Protein AF-A0AAW0VQH8-F1 (afdb_monomer_lite)

Organism: Cherax quadricarinatus (NCBI:txid27406)

Radius of gyration: 30.15 Å; chains: 1; bounding box: 44×67×81 Å

Sequence (180 aa):
MLAVVFVVFSDIEKDKFRKLLVHKRRACQYAFRLLVTRSQPTHVPFRHFRGLLKFFRPRASERDAYLVFKALNRSKSGFLCLSEFYNIYEMCGFKWRPYQSPDPWFNDFPDPLRGCFYLIRRLVTWKWFDFFVYAIIILNAATLLMKTIFVSASGVPVSHDLRVTWDQVAFVTCFLGCSR

Secondary structure (DSSP, 8-state):
-HHHHHHHHHHHHHHHHHHHHHHHHHHHHHHHHHHSBTTBTT-B-HHHHHHHHHHH-TT--HHHHHHHHHHH-TT-SSSB-HHHHTTHHHHTT----PPPPS--GGGGSPTTHHHHHHHHHHHHTSHHHHHHHHHHHHHHHHHHHHHHHHHHHH-----------HHHHHHHHHHHHH--

pLDDT: mean 86.19, std 11.34, range [45.0, 97.88]

Foldseek 3Di:
DVVVVVVVVVVVVVVVVVVVLVVLLVVLVVLLCVQDDPVGRFWHALVSQVVVCCVVPVPDDPVLSVVLQVVLPPVPPRTHGSVSSSCSVVSVPDDDDPDDPPDDPCPPDDPPVSVVVVVLCVCLPDPCNVVVLVVLVVVVVVVVVVVVVVCVVVVDPPDPPPPCPVVNVVSVVVCVVSVD

Structure (mmCIF, N/CA/C/O backbone):
data_AF-A0AAW0VQH8-F1
#
_entry.id   AF-A0AAW0VQH8-F1
#
loop_
_atom_site.group_PDB
_atom_site.id
_atom_site.type_symbol
_atom_site.label_atom_id
_atom_site.label_alt_id
_atom_site.label_comp_id
_atom_site.label_asym_id
_atom_site.label_entity_id
_atom_site.label_seq_id
_atom_site.pdbx_PDB_ins_code
_atom_site.Cartn_x
_atom_site.Cartn_y
_atom_site.Cartn_z
_atom_site.occupancy
_atom_site.B_iso_or_equiv
_atom_site.auth_seq_id
_atom_site.auth_comp_id
_atom_site.auth_asym_id
_atom_site.auth_atom_id
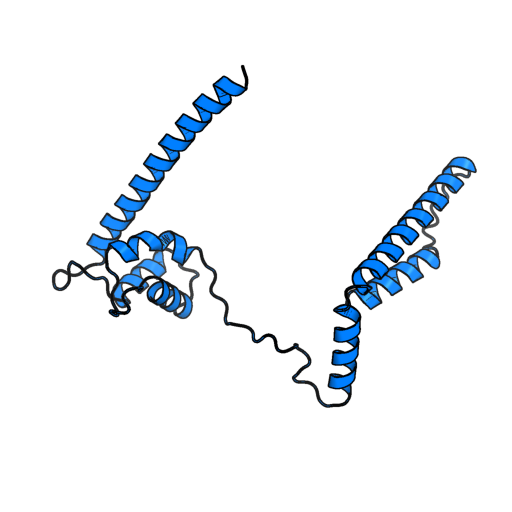_atom_site.pdbx_PDB_model_num
ATOM 1 N N . MET A 1 1 ? 13.118 35.744 2.429 1.00 83.56 1 MET A N 1
ATOM 2 C CA . MET A 1 1 ? 11.640 35.690 2.531 1.00 83.56 1 MET A CA 1
ATOM 3 C C . MET A 1 1 ? 11.086 34.268 2.458 1.00 83.56 1 MET A C 1
ATOM 5 O O . MET A 1 1 ? 10.394 33.878 3.385 1.00 83.56 1 MET A O 1
ATOM 9 N N . LEU A 1 2 ? 11.415 33.466 1.435 1.00 93.44 2 LEU A N 1
ATOM 10 C CA . LEU A 1 2 ? 10.839 32.118 1.254 1.00 93.44 2 LEU A CA 1
ATOM 11 C C . LEU A 1 2 ? 11.075 31.157 2.437 1.00 93.44 2 LEU A C 1
ATOM 13 O O . LEU A 1 2 ? 10.155 30.458 2.849 1.00 93.44 2 LEU A O 1
ATOM 17 N N . ALA A 1 3 ? 12.267 31.184 3.041 1.00 93.81 3 ALA A N 1
ATOM 18 C CA . ALA A 1 3 ? 12.580 30.361 4.212 1.00 93.81 3 ALA A CA 1
ATOM 19 C C . ALA A 1 3 ? 11.661 30.650 5.415 1.00 93.81 3 ALA A C 1
ATOM 21 O O . ALA A 1 3 ? 11.231 29.725 6.094 1.00 93.81 3 ALA A O 1
ATOM 22 N N . VAL A 1 4 ? 11.306 31.918 5.649 1.00 94.81 4 VAL A N 1
ATOM 23 C CA . VAL A 1 4 ? 10.426 32.305 6.766 1.00 94.81 4 VAL A CA 1
ATOM 24 C C . VAL A 1 4 ? 9.007 31.786 6.534 1.00 94.81 4 VAL A C 1
ATOM 26 O O . VAL A 1 4 ? 8.404 31.222 7.441 1.00 94.81 4 VAL A O 1
ATOM 29 N N . VAL A 1 5 ? 8.497 31.902 5.303 1.00 95.69 5 VAL A N 1
ATOM 30 C CA . VAL A 1 5 ? 7.181 31.356 4.926 1.00 95.69 5 VAL A CA 1
ATOM 31 C C . VAL A 1 5 ? 7.156 29.840 5.092 1.00 95.69 5 VAL A C 1
ATOM 33 O O . VAL A 1 5 ? 6.191 29.302 5.626 1.00 95.69 5 VAL A O 1
ATOM 36 N N . PHE A 1 6 ? 8.226 29.156 4.682 1.00 95.75 6 PHE A N 1
ATOM 37 C CA . PHE A 1 6 ? 8.332 27.708 4.821 1.00 95.75 6 PHE A CA 1
ATOM 38 C C . PHE A 1 6 ? 8.294 27.261 6.287 1.00 95.75 6 PHE A C 1
ATOM 40 O O . PHE A 1 6 ? 7.567 26.324 6.613 1.00 95.75 6 PHE A O 1
ATOM 47 N N . VAL A 1 7 ? 9.022 27.947 7.175 1.00 96.62 7 VAL A N 1
ATOM 48 C CA . VAL A 1 7 ? 9.012 27.647 8.617 1.00 96.62 7 VAL A CA 1
ATOM 49 C C . VAL A 1 7 ? 7.607 27.824 9.196 1.00 96.62 7 VAL A C 1
ATOM 51 O O . VAL A 1 7 ? 7.075 26.895 9.798 1.00 96.62 7 VAL A O 1
ATOM 54 N N . VAL A 1 8 ? 6.960 28.963 8.931 1.00 96.38 8 VAL A N 1
ATOM 55 C CA . VAL A 1 8 ? 5.60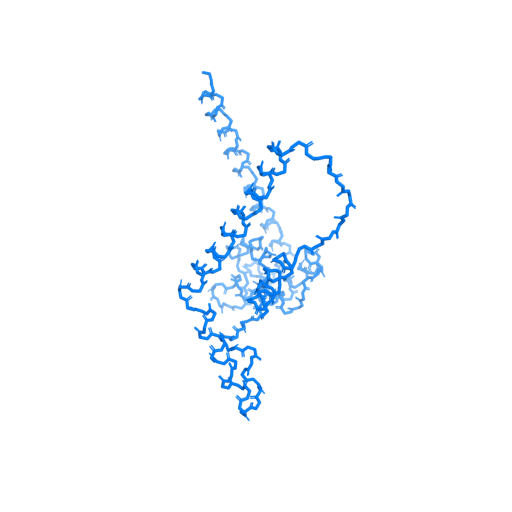6 29.245 9.439 1.00 96.38 8 VAL A CA 1
ATOM 56 C C . VAL A 1 8 ? 4.583 28.240 8.906 1.00 96.38 8 VAL A C 1
ATOM 58 O O . VAL A 1 8 ? 3.747 27.737 9.656 1.00 96.38 8 VAL A O 1
ATOM 61 N N . PHE A 1 9 ? 4.641 27.917 7.614 1.00 96.88 9 PHE A N 1
ATOM 62 C CA . PHE A 1 9 ? 3.734 26.946 7.009 1.00 96.88 9 PHE A CA 1
ATOM 63 C C . PHE A 1 9 ? 3.927 25.545 7.600 1.00 96.88 9 PHE A C 1
ATOM 65 O O . PHE A 1 9 ? 2.944 24.890 7.946 1.00 96.88 9 PHE A O 1
ATOM 72 N N . SER A 1 10 ? 5.178 25.128 7.806 1.00 96.38 10 SER A N 1
ATOM 73 C CA . SER A 1 10 ? 5.509 23.836 8.417 1.00 96.38 10 SER A CA 1
ATOM 74 C C . SER A 1 10 ? 4.951 23.710 9.838 1.00 96.38 10 SER A C 1
ATOM 76 O O . SER A 1 10 ? 4.405 22.665 10.198 1.00 96.38 10 SER A O 1
ATOM 78 N N . ASP A 1 11 ? 5.021 24.775 10.639 1.00 97.12 11 ASP A N 1
ATOM 79 C CA . ASP A 1 11 ? 4.452 24.784 11.991 1.00 97.12 11 ASP A CA 1
ATOM 80 C C . ASP A 1 11 ? 2.919 24.678 11.967 1.00 97.12 11 ASP A C 1
ATOM 82 O O . ASP A 1 11 ? 2.328 23.884 12.707 1.00 97.12 11 ASP A O 1
ATOM 86 N N . ILE A 1 12 ? 2.261 25.398 11.050 1.00 96.88 12 ILE A N 1
ATOM 87 C CA . ILE A 1 12 ? 0.806 25.315 10.854 1.00 96.88 12 ILE A CA 1
ATOM 88 C C . ILE A 1 12 ? 0.388 23.901 10.427 1.00 96.88 12 ILE A C 1
ATOM 90 O O . ILE A 1 12 ? -0.612 23.369 10.925 1.00 96.88 12 ILE A O 1
ATOM 94 N N . GLU A 1 13 ? 1.122 23.277 9.506 1.00 97.62 13 GLU A N 1
ATOM 95 C CA . GLU A 1 13 ? 0.856 21.907 9.062 1.00 97.62 13 GLU A CA 1
ATOM 96 C C . GLU A 1 13 ? 1.037 20.897 10.191 1.00 97.62 13 GLU A C 1
ATOM 98 O O . GLU A 1 13 ? 0.175 20.033 10.391 1.00 97.62 13 GLU A O 1
ATOM 103 N N . LYS A 1 14 ? 2.103 21.038 10.984 1.00 97.50 14 LYS A N 1
ATOM 104 C CA . LYS A 1 14 ? 2.372 20.186 12.145 1.00 97.50 14 LYS A CA 1
ATOM 105 C C . LYS A 1 14 ? 1.228 20.239 13.157 1.00 97.50 14 LYS A C 1
ATOM 107 O O . LYS A 1 14 ? 0.759 19.191 13.615 1.00 97.50 14 LYS A O 1
ATOM 112 N N . ASP A 1 15 ? 0.728 21.431 13.468 1.00 97.88 15 ASP A N 1
ATOM 113 C CA . ASP A 1 15 ? -0.389 21.606 14.397 1.00 97.88 15 ASP A CA 1
ATOM 114 C C . ASP A 1 15 ? -1.710 21.066 13.845 1.00 97.88 15 ASP A C 1
ATOM 116 O O . ASP A 1 15 ? -2.472 20.411 14.571 1.00 97.88 15 ASP A O 1
ATOM 120 N N . LYS A 1 16 ? -1.985 21.283 12.554 1.00 97.69 16 LYS A N 1
ATOM 121 C CA . LYS A 1 16 ? -3.148 20.692 11.875 1.00 97.69 16 LYS A CA 1
ATOM 122 C C . LYS A 1 16 ? -3.089 19.167 11.912 1.00 97.69 16 LYS A C 1
ATOM 124 O O . LYS A 1 16 ? -4.075 18.529 12.287 1.00 97.69 16 LYS A O 1
ATOM 129 N N . PHE A 1 17 ? -1.936 18.582 11.596 1.00 97.75 17 PHE A N 1
ATOM 130 C CA . PHE A 1 17 ? -1.741 17.136 11.608 1.00 97.75 17 PHE A CA 1
ATOM 131 C C . PHE A 1 17 ? -1.912 16.554 13.015 1.00 97.75 17 PHE A C 1
ATOM 133 O O . PHE A 1 17 ? -2.630 15.568 13.199 1.00 97.75 17 PHE A O 1
ATOM 140 N N . ARG A 1 18 ? -1.352 17.209 14.041 1.00 97.69 18 ARG A N 1
ATOM 141 C CA . ARG A 1 18 ? -1.543 16.819 15.445 1.00 97.69 18 ARG A CA 1
ATOM 142 C C . ARG A 1 18 ? -3.021 16.823 15.836 1.00 97.69 18 ARG A C 1
ATOM 144 O O . ARG A 1 18 ? -3.501 15.840 16.403 1.00 97.69 18 ARG A O 1
ATOM 151 N N . LYS A 1 19 ? -3.755 17.897 15.521 1.00 97.56 19 LYS A N 1
ATOM 152 C CA . LYS A 1 19 ? -5.200 18.003 15.797 1.00 97.56 19 LYS A CA 1
ATOM 153 C C . LYS A 1 19 ? -5.984 16.888 15.102 1.00 97.56 19 LYS A C 1
ATOM 155 O O . LYS A 1 19 ? -6.823 16.249 15.738 1.00 97.56 19 LYS A O 1
ATOM 160 N N . LEU A 1 20 ? -5.662 16.598 13.841 1.00 97.19 20 LEU A N 1
ATOM 161 C CA . LEU A 1 20 ? -6.294 15.535 13.061 1.00 97.19 20 LEU A CA 1
ATOM 162 C C . LEU A 1 20 ? -6.046 14.150 13.673 1.00 97.19 20 LEU A C 1
ATOM 164 O O . LEU A 1 20 ? -6.987 13.373 13.840 1.00 97.19 20 LEU A O 1
ATOM 168 N N . LEU A 1 21 ? -4.809 13.845 14.078 1.00 95.38 21 LEU A N 1
ATOM 169 C CA . LEU A 1 21 ? -4.482 12.572 14.725 1.00 95.38 21 LEU A CA 1
ATOM 170 C C . LEU A 1 21 ? -5.187 12.396 16.074 1.00 95.38 21 LEU A C 1
ATOM 172 O O . LEU A 1 21 ? -5.669 11.304 16.379 1.00 95.38 21 LEU A O 1
ATOM 176 N N . VAL A 1 22 ? -5.283 13.457 16.878 1.00 96.69 22 VAL A N 1
ATOM 177 C CA . VAL A 1 22 ? -6.016 13.418 18.153 1.00 96.69 22 VAL A CA 1
ATOM 178 C C . VAL A 1 22 ? -7.508 13.196 17.910 1.00 96.69 22 VAL A C 1
ATOM 180 O O . VAL A 1 22 ? -8.112 12.359 18.582 1.00 96.69 22 VAL A O 1
ATOM 183 N N . HIS A 1 23 ? -8.097 13.888 16.932 1.00 96.81 23 HIS A N 1
ATOM 184 C CA . HIS A 1 23 ? -9.496 13.694 16.556 1.00 96.81 23 HIS A CA 1
ATOM 185 C C . HIS A 1 23 ? -9.761 12.251 16.103 1.00 96.81 23 HIS A C 1
ATOM 187 O O . HIS A 1 23 ? -10.665 11.596 16.619 1.00 96.81 23 HIS A O 1
ATOM 193 N N . LYS A 1 24 ? -8.900 11.714 15.230 1.00 95.00 24 LYS A N 1
ATOM 194 C CA . LYS A 1 24 ? -8.939 10.317 14.778 1.00 95.00 24 LYS A CA 1
ATOM 195 C C . LYS A 1 24 ? -8.864 9.328 15.948 1.00 95.00 24 LYS A C 1
ATOM 197 O O . LYS A 1 24 ? -9.654 8.390 16.010 1.00 95.00 24 LYS A O 1
ATOM 202 N N . ARG A 1 25 ? -7.964 9.553 16.916 1.00 95.75 25 ARG A N 1
ATOM 203 C CA . ARG A 1 25 ? -7.863 8.718 18.129 1.00 95.75 25 ARG A CA 1
ATOM 204 C C . ARG A 1 25 ? -9.121 8.793 18.996 1.00 95.75 25 ARG A C 1
ATOM 206 O O . ARG A 1 25 ? -9.572 7.755 19.473 1.00 95.75 25 ARG A O 1
ATOM 213 N N . ARG A 1 26 ? -9.712 9.979 19.179 1.00 96.50 26 ARG A N 1
ATOM 214 C CA . ARG A 1 26 ? -10.979 10.137 19.918 1.00 96.50 26 ARG A CA 1
ATOM 215 C C . ARG A 1 26 ? -12.128 9.400 19.229 1.00 96.50 26 ARG A C 1
ATOM 217 O O . ARG A 1 26 ? -12.861 8.684 19.900 1.00 96.50 26 ARG A O 1
ATOM 224 N N . ALA A 1 27 ? -12.240 9.497 17.904 1.00 95.00 27 ALA A N 1
ATOM 225 C CA . ALA A 1 27 ? -13.234 8.748 17.134 1.00 95.00 27 ALA A CA 1
ATOM 226 C C . ALA A 1 27 ? -13.106 7.229 17.352 1.00 95.00 27 ALA A C 1
ATOM 228 O O . ALA A 1 27 ? -14.110 6.569 17.619 1.00 95.00 27 ALA A O 1
ATOM 229 N N . CYS A 1 28 ? -11.879 6.686 17.356 1.00 94.75 28 CYS A N 1
ATOM 230 C CA . CYS A 1 28 ? -11.647 5.284 17.721 1.00 94.75 28 CYS A CA 1
ATOM 231 C C . CYS A 1 28 ? -12.134 4.955 19.137 1.00 94.75 28 CYS A C 1
ATOM 233 O O . CYS A 1 28 ? -12.754 3.917 19.326 1.00 94.75 28 CYS A O 1
ATOM 235 N N . GLN A 1 29 ? -11.872 5.812 20.130 1.00 95.38 29 GLN A N 1
ATOM 236 C CA . GLN A 1 29 ? -12.322 5.580 21.511 1.00 95.38 29 GLN A CA 1
ATOM 237 C C . GLN A 1 29 ? -13.849 5.546 21.614 1.00 95.38 29 GLN A C 1
ATOM 239 O O . GLN A 1 29 ? -14.393 4.678 22.294 1.00 95.38 29 GLN A O 1
ATOM 244 N N . TYR A 1 30 ? -14.542 6.460 20.931 1.00 95.50 30 TYR A N 1
ATOM 245 C CA . TYR A 1 30 ? -16.005 6.475 20.902 1.00 95.50 30 TYR A CA 1
ATOM 246 C C . TYR A 1 30 ? -16.570 5.236 20.206 1.00 95.50 30 TYR A C 1
ATOM 248 O O . TYR A 1 30 ? -17.441 4.574 20.764 1.00 95.50 30 TYR A O 1
ATOM 256 N N . ALA A 1 31 ? -16.031 4.872 19.039 1.00 95.00 31 ALA A N 1
ATOM 257 C CA . ALA A 1 31 ? -16.427 3.654 18.339 1.00 95.00 31 ALA A CA 1
ATOM 258 C C . ALA A 1 31 ? -16.171 2.402 19.194 1.00 95.00 31 ALA A C 1
ATOM 260 O O . ALA A 1 31 ? -17.046 1.552 19.310 1.00 95.00 31 ALA A O 1
ATOM 261 N N . PHE A 1 32 ? -15.014 2.316 19.856 1.00 94.88 32 PHE A N 1
ATOM 262 C CA . PHE A 1 32 ? -14.674 1.210 20.750 1.00 94.88 32 PHE A CA 1
ATOM 263 C C . PHE A 1 32 ? -15.682 1.081 21.896 1.00 94.88 32 PHE A C 1
ATOM 265 O O . PHE A 1 32 ? -16.208 -0.002 22.124 1.00 94.88 32 PHE A O 1
ATOM 272 N N . ARG A 1 33 ? -16.020 2.194 22.563 1.00 93.44 33 ARG A N 1
ATOM 273 C CA . ARG A 1 33 ? -17.030 2.223 23.637 1.00 93.44 33 ARG A CA 1
ATOM 274 C C . ARG A 1 33 ? -18.418 1.771 23.174 1.00 93.44 33 ARG A C 1
ATOM 276 O O . ARG A 1 33 ? -19.154 1.215 23.977 1.00 93.44 33 ARG A O 1
ATOM 283 N N . LEU A 1 34 ? -18.767 1.995 21.907 1.00 93.50 34 LEU A N 1
ATOM 284 C CA . LEU A 1 34 ? -20.027 1.532 21.312 1.00 93.50 34 LEU A CA 1
ATOM 285 C C . LEU A 1 34 ? -20.002 0.044 20.927 1.00 93.50 34 LEU A C 1
ATOM 287 O O . LEU A 1 34 ? -21.052 -0.586 20.849 1.00 93.50 34 LEU A O 1
ATOM 291 N N . LEU A 1 35 ? -18.819 -0.511 20.653 1.00 92.75 35 LEU A N 1
ATOM 292 C CA . LEU A 1 35 ? -18.633 -1.894 20.196 1.00 92.75 35 LEU A CA 1
ATOM 293 C C . LEU A 1 35 ? -18.490 -2.902 21.338 1.00 92.75 35 LEU A C 1
ATOM 295 O O . LEU A 1 35 ? -18.702 -4.097 21.126 1.00 92.75 35 LEU A O 1
ATOM 299 N N . VAL A 1 36 ? -18.092 -2.441 22.522 1.00 93.12 36 VAL A N 1
ATOM 300 C CA . VAL A 1 36 ? -17.971 -3.282 23.715 1.00 93.12 36 VAL A CA 1
ATOM 301 C C . VAL A 1 36 ? -19.334 -3.540 24.353 1.00 93.12 36 VAL A C 1
ATOM 303 O O . VAL A 1 36 ? -20.245 -2.717 24.301 1.00 93.12 36 VAL A O 1
ATOM 306 N N . THR A 1 37 ? -19.476 -4.705 24.980 1.00 88.38 37 THR A N 1
ATOM 307 C CA . THR A 1 37 ? -20.695 -5.07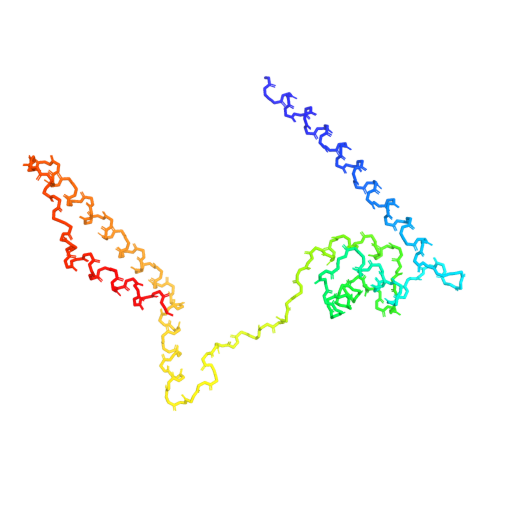8 25.716 1.00 88.38 37 THR A CA 1
ATOM 308 C C . THR A 1 37 ? -20.513 -4.777 27.203 1.00 88.38 37 THR A C 1
ATOM 310 O O . THR A 1 37 ? -19.389 -4.775 27.700 1.00 88.38 37 THR A O 1
ATOM 313 N N . ARG A 1 38 ? -21.608 -4.600 27.957 1.00 84.31 38 ARG A N 1
ATOM 314 C CA . ARG A 1 38 ? -21.551 -4.426 29.424 1.00 84.31 38 ARG A CA 1
ATOM 315 C C . ARG A 1 38 ? -20.810 -5.564 30.140 1.00 84.31 38 ARG A C 1
ATOM 317 O O . ARG A 1 38 ? -20.136 -5.312 31.128 1.00 84.31 38 ARG A O 1
ATOM 324 N N . SER A 1 39 ? -20.897 -6.787 29.616 1.00 83.38 39 SER A N 1
ATOM 325 C CA . SER A 1 39 ? -20.205 -7.964 30.154 1.00 83.38 39 SER A CA 1
ATOM 326 C C . SER A 1 39 ? -18.695 -7.979 29.877 1.00 83.38 39 SER A C 1
ATOM 328 O O . SER A 1 39 ? -17.961 -8.635 30.604 1.00 83.38 39 SER A O 1
ATOM 330 N N . GLN A 1 40 ? -18.221 -7.290 28.832 1.00 84.00 40 GLN A N 1
ATOM 331 C CA . GLN A 1 40 ? -16.803 -7.226 28.448 1.00 84.00 40 GLN A CA 1
ATOM 332 C C . GLN A 1 40 ? -16.461 -5.810 27.952 1.00 84.00 40 GLN A C 1
ATOM 334 O O . GLN A 1 40 ? -16.440 -5.565 26.745 1.00 84.00 40 GLN A O 1
ATOM 339 N N . PRO A 1 41 ? -16.204 -4.856 28.867 1.00 87.12 41 PRO A N 1
ATOM 340 C CA . PRO A 1 41 ? -16.002 -3.449 28.512 1.00 87.12 41 PRO A CA 1
ATOM 341 C C . PRO A 1 41 ? -14.617 -3.153 27.914 1.00 87.12 41 PRO A C 1
ATOM 343 O O . PRO A 1 41 ? -14.392 -2.072 27.375 1.00 87.12 41 PRO A O 1
ATOM 346 N N . THR A 1 42 ? -13.670 -4.086 28.024 1.00 90.38 42 THR A N 1
ATOM 347 C CA . THR A 1 42 ? -12.265 -3.898 27.627 1.00 90.38 42 THR A CA 1
ATOM 348 C C . THR A 1 42 ? -11.911 -4.542 26.289 1.00 90.38 42 THR A C 1
ATOM 350 O O . THR A 1 42 ? -10.809 -4.317 25.787 1.00 90.38 42 THR A O 1
ATOM 353 N N . HIS A 1 43 ? -12.821 -5.328 25.707 1.00 93.31 43 HIS A N 1
ATOM 354 C CA . HIS A 1 43 ? -12.536 -6.205 24.576 1.00 93.31 43 HIS A CA 1
ATOM 355 C C . HIS A 1 43 ? -13.668 -6.199 23.548 1.00 93.31 43 HIS A C 1
ATOM 357 O O . HIS A 1 43 ? -14.842 -6.308 23.896 1.00 93.31 43 HIS A O 1
ATOM 363 N N . VAL A 1 44 ? -13.312 -6.114 22.264 1.00 94.31 44 VAL A N 1
ATOM 364 C CA . VAL A 1 44 ? -14.265 -6.201 21.149 1.00 94.31 44 VAL A CA 1
ATOM 365 C C . VAL A 1 44 ? -14.154 -7.579 20.486 1.00 94.31 44 VAL A C 1
ATOM 367 O O . VAL A 1 44 ? -13.092 -7.905 19.943 1.00 94.31 44 VAL A O 1
ATOM 370 N N . PRO A 1 45 ? -15.223 -8.398 20.484 1.00 93.94 45 PRO A N 1
ATOM 371 C CA . PRO A 1 45 ? -15.239 -9.669 19.774 1.00 93.94 45 PRO A CA 1
ATOM 372 C C . PRO A 1 45 ? -15.440 -9.462 18.267 1.00 93.94 45 PRO A C 1
ATOM 374 O O . PRO A 1 45 ? -16.020 -8.468 17.813 1.00 93.94 45 PRO A O 1
ATOM 377 N N . PHE A 1 46 ? -15.034 -10.461 17.480 1.00 94.12 46 PHE A N 1
ATOM 378 C CA . PHE A 1 46 ? -15.107 -10.414 16.017 1.00 94.12 46 PHE A CA 1
ATOM 379 C C . PHE A 1 46 ? -16.513 -10.104 15.479 1.00 94.12 46 PHE A C 1
ATOM 381 O O . PHE A 1 46 ? -16.645 -9.372 14.504 1.00 94.12 46 PHE A O 1
ATOM 388 N N . ARG A 1 47 ? -17.579 -10.591 16.130 1.00 93.69 47 ARG A N 1
ATOM 389 C CA . ARG A 1 47 ? -18.968 -10.345 15.698 1.00 93.69 47 ARG A CA 1
ATOM 390 C C . ARG A 1 47 ? -19.319 -8.853 15.660 1.00 93.69 47 ARG A C 1
ATOM 392 O O . ARG A 1 47 ? -19.915 -8.400 14.685 1.00 93.69 47 ARG A O 1
ATOM 399 N N . HIS A 1 48 ? -18.933 -8.094 16.687 1.00 94.00 48 HIS A N 1
ATOM 400 C CA . HIS A 1 48 ? -19.167 -6.647 16.737 1.00 94.00 48 HIS A CA 1
ATOM 401 C C . HIS A 1 48 ? -18.268 -5.911 15.737 1.00 94.00 48 HIS A C 1
ATOM 403 O O . HIS A 1 48 ? -18.742 -5.043 15.004 1.00 94.00 48 HIS A O 1
ATOM 409 N N . PHE A 1 49 ? -17.001 -6.323 15.623 1.00 94.69 49 PHE A N 1
ATOM 410 C CA . PHE A 1 49 ? -16.070 -5.769 14.637 1.00 94.69 49 PHE A CA 1
ATOM 411 C C . PHE A 1 49 ? -16.544 -5.970 13.187 1.00 94.69 49 PHE A C 1
ATOM 413 O O . PHE A 1 49 ? -16.511 -5.043 12.380 1.00 94.69 49 PHE A O 1
ATOM 420 N N . ARG A 1 50 ? -17.049 -7.161 12.855 1.00 94.56 50 ARG A N 1
ATOM 421 C CA . ARG A 1 50 ? -17.649 -7.470 11.550 1.00 94.56 50 ARG A CA 1
ATOM 422 C C . ARG A 1 50 ? -18.823 -6.538 11.245 1.00 94.56 50 ARG A C 1
ATOM 424 O O . ARG A 1 50 ? -18.926 -6.028 10.132 1.00 94.56 50 ARG A O 1
ATOM 431 N N . GLY A 1 51 ? -19.677 -6.283 12.239 1.00 94.00 51 GLY A N 1
ATOM 432 C CA . GLY A 1 51 ? -20.782 -5.330 12.128 1.00 94.00 51 GLY A CA 1
ATOM 433 C C . GLY A 1 51 ? -20.309 -3.918 11.778 1.00 94.00 51 GLY A C 1
ATOM 434 O O . GLY A 1 51 ? -20.839 -3.315 10.849 1.00 94.00 51 GLY A O 1
ATOM 435 N N . LEU A 1 52 ? -19.263 -3.425 12.451 1.00 93.81 52 LEU A N 1
ATOM 436 C CA . LEU A 1 52 ? -18.633 -2.142 12.122 1.00 93.81 52 LEU A CA 1
ATOM 437 C C . LEU A 1 52 ? -18.134 -2.117 10.675 1.00 93.81 52 LEU A C 1
ATOM 439 O O . LEU A 1 52 ? -18.412 -1.172 9.936 1.00 93.81 52 LEU A O 1
ATOM 443 N N . LEU A 1 53 ? -17.394 -3.151 10.267 1.00 93.94 53 LEU A N 1
ATOM 444 C CA . LEU A 1 53 ? -16.739 -3.169 8.964 1.00 93.94 53 LEU A CA 1
ATOM 445 C C . LEU A 1 53 ? -17.739 -3.214 7.805 1.00 93.94 53 LEU A C 1
ATOM 447 O O . LEU A 1 53 ? -17.474 -2.622 6.762 1.00 93.94 53 LEU A O 1
ATOM 451 N N . LYS A 1 54 ? -18.913 -3.821 8.010 1.00 93.00 54 LYS A N 1
ATOM 452 C CA . LYS A 1 54 ? -20.009 -3.817 7.033 1.00 93.00 54 LYS A CA 1
ATOM 453 C C . LYS A 1 54 ? -20.449 -2.398 6.648 1.00 93.00 54 LYS A C 1
ATOM 455 O O . LYS A 1 54 ? -20.754 -2.161 5.484 1.00 93.00 54 LYS A O 1
ATOM 460 N N . PHE A 1 55 ? -20.455 -1.459 7.596 1.00 92.12 55 PHE A N 1
ATOM 461 C CA . PHE A 1 55 ? -20.815 -0.058 7.337 1.00 92.12 55 PHE A CA 1
ATOM 462 C C . PHE A 1 55 ? -19.605 0.807 6.982 1.00 92.12 55 PHE A C 1
ATOM 464 O O . PHE A 1 55 ? -19.695 1.668 6.113 1.00 92.12 55 PHE A O 1
ATOM 471 N N . PHE A 1 56 ? -18.461 0.567 7.624 1.00 91.62 56 PHE A N 1
ATOM 472 C CA . PHE A 1 56 ? -17.244 1.341 7.387 1.00 91.62 56 PHE A CA 1
ATOM 473 C C . PHE A 1 56 ? -16.607 1.044 6.019 1.00 91.62 56 PHE A C 1
ATOM 475 O O . PHE A 1 56 ? -16.098 1.946 5.357 1.00 91.62 56 PHE A O 1
ATOM 482 N N . ARG A 1 57 ? -16.632 -0.219 5.578 1.00 91.38 57 ARG A N 1
ATOM 483 C CA . ARG A 1 57 ? -16.069 -0.676 4.300 1.00 91.38 57 ARG A CA 1
ATOM 484 C C . ARG A 1 57 ? -17.015 -1.699 3.646 1.00 91.38 57 ARG A C 1
ATOM 486 O O . ARG A 1 57 ? -16.697 -2.886 3.609 1.00 91.38 57 ARG A O 1
ATOM 493 N N . PRO A 1 58 ? -18.139 -1.259 3.049 1.00 89.56 58 PRO A N 1
ATOM 494 C CA . PRO A 1 58 ? -19.190 -2.154 2.544 1.00 89.56 58 PRO A CA 1
ATOM 495 C C . PRO A 1 58 ? -18.746 -3.067 1.392 1.00 89.56 58 PRO A C 1
ATOM 497 O O . PRO A 1 58 ? -19.371 -4.088 1.135 1.00 89.56 58 PRO A O 1
ATOM 500 N N . ARG A 1 59 ? -17.658 -2.715 0.695 1.00 88.62 59 ARG A N 1
ATOM 501 C CA . ARG A 1 59 ? -17.066 -3.528 -0.382 1.00 88.62 59 ARG A CA 1
ATOM 502 C C . ARG A 1 59 ? -16.067 -4.582 0.116 1.00 88.62 59 ARG A C 1
ATOM 504 O O . ARG A 1 59 ? -15.506 -5.296 -0.707 1.00 88.62 59 ARG A O 1
ATOM 511 N N . ALA A 1 60 ? -15.759 -4.630 1.414 1.00 88.25 60 ALA A N 1
ATOM 512 C CA . ALA A 1 60 ? -14.847 -5.634 1.956 1.00 88.25 60 ALA A CA 1
ATOM 513 C C . ALA A 1 60 ? -15.526 -7.007 1.989 1.00 88.25 60 ALA A C 1
ATOM 515 O O . ALA A 1 60 ? -16.681 -7.120 2.400 1.00 88.25 60 ALA A O 1
ATOM 516 N N . SER A 1 61 ? -14.800 -8.051 1.587 1.00 90.44 61 SER A N 1
ATOM 517 C CA . SER A 1 61 ? -15.291 -9.417 1.747 1.00 90.44 61 SER A CA 1
ATOM 518 C C . SER A 1 61 ? -15.243 -9.844 3.219 1.00 90.44 61 SER A C 1
ATOM 520 O O . SER A 1 61 ? -14.484 -9.303 4.024 1.00 90.44 61 SER A O 1
ATOM 522 N N . GLU A 1 62 ? -16.011 -10.872 3.577 1.00 91.75 62 GLU A N 1
ATOM 523 C CA . GLU A 1 62 ? -15.966 -11.471 4.920 1.00 91.75 62 GLU A CA 1
ATOM 524 C C . GLU A 1 62 ? -14.571 -12.003 5.280 1.00 91.75 62 GLU A C 1
ATOM 526 O O . GLU A 1 62 ? -14.126 -11.904 6.425 1.00 91.75 62 GLU A O 1
ATOM 531 N N . ARG A 1 63 ? -13.842 -12.514 4.279 1.00 92.25 63 ARG A N 1
ATOM 532 C CA . ARG A 1 63 ? -12.451 -12.951 4.441 1.00 92.25 63 ARG A CA 1
ATOM 533 C C . ARG A 1 63 ? -11.552 -11.768 4.778 1.00 92.25 63 ARG A C 1
ATOM 535 O O . ARG A 1 63 ? -10.777 -11.861 5.723 1.00 92.25 63 ARG A O 1
ATOM 542 N N . ASP A 1 64 ? -11.697 -10.650 4.070 1.00 92.50 64 ASP A N 1
ATOM 543 C CA . ASP A 1 64 ? -10.929 -9.434 4.357 1.00 92.50 64 ASP A CA 1
ATOM 544 C C . ASP A 1 64 ? -11.238 -8.907 5.756 1.00 92.50 64 ASP A C 1
ATOM 546 O O . ASP A 1 64 ? -10.326 -8.515 6.475 1.00 92.50 64 ASP A O 1
ATOM 550 N N . ALA A 1 65 ? -12.506 -8.946 6.177 1.00 93.56 65 ALA A N 1
ATOM 551 C CA . ALA A 1 65 ? -12.900 -8.534 7.519 1.00 93.56 65 ALA A CA 1
ATOM 552 C C . ALA A 1 65 ? -12.195 -9.356 8.602 1.00 93.56 65 ALA A C 1
ATOM 554 O O . ALA A 1 65 ? -11.674 -8.803 9.576 1.00 93.56 65 ALA A O 1
ATOM 555 N N . TYR A 1 66 ? -12.133 -10.672 8.405 1.00 93.94 66 TYR A N 1
ATOM 556 C CA . TYR A 1 66 ? -11.400 -11.569 9.285 1.00 93.94 66 TYR A CA 1
ATOM 557 C C . TYR A 1 66 ? -9.886 -11.322 9.245 1.00 93.94 66 TYR A C 1
ATOM 559 O O . TYR A 1 66 ? -9.250 -11.289 10.296 1.00 93.94 66 TYR A O 1
ATOM 567 N N . LEU A 1 67 ? -9.301 -11.099 8.064 1.00 94.12 67 LEU A N 1
ATOM 568 C CA . LEU A 1 67 ? -7.871 -10.807 7.925 1.00 94.12 67 LEU A CA 1
ATOM 569 C C . LEU A 1 67 ? -7.487 -9.494 8.610 1.00 94.12 67 LEU A C 1
ATOM 571 O O . LEU A 1 67 ? -6.495 -9.461 9.333 1.00 94.12 67 LEU A O 1
ATOM 575 N N . VAL A 1 68 ? -8.303 -8.445 8.470 1.00 94.94 68 VAL A N 1
ATOM 576 C CA . VAL A 1 68 ? -8.119 -7.178 9.191 1.00 94.94 68 VAL A CA 1
ATOM 577 C C . VAL A 1 68 ? -8.194 -7.405 10.700 1.00 94.94 68 VAL A C 1
ATOM 579 O O . VAL A 1 68 ? -7.319 -6.942 11.428 1.00 94.94 68 VAL A O 1
ATOM 582 N N . PHE A 1 69 ? -9.195 -8.145 11.183 1.00 95.31 69 PHE A N 1
ATOM 583 C CA . PHE A 1 69 ? -9.315 -8.464 12.608 1.00 95.31 69 PHE A CA 1
ATOM 584 C C . PHE A 1 69 ? -8.092 -9.234 13.124 1.00 95.31 69 PHE A C 1
ATOM 586 O O . PHE A 1 69 ? -7.518 -8.887 14.155 1.00 95.31 69 PHE A O 1
ATOM 593 N N . LYS A 1 70 ? -7.651 -10.248 12.375 1.00 94.44 70 LYS A N 1
ATOM 594 C CA . LYS A 1 70 ? -6.473 -11.055 12.701 1.00 94.44 70 LYS A CA 1
ATOM 595 C C . LYS A 1 70 ? -5.189 -10.223 12.695 1.00 94.44 70 LYS A C 1
ATOM 597 O O . LYS A 1 70 ? -4.334 -10.442 13.544 1.00 94.44 70 LYS A O 1
ATOM 602 N N . ALA A 1 71 ? -5.064 -9.266 11.779 1.00 94.12 71 ALA A N 1
ATOM 603 C CA . ALA A 1 71 ? -3.921 -8.359 11.699 1.00 94.12 71 ALA A CA 1
ATOM 604 C C . ALA A 1 71 ? -3.889 -7.330 12.841 1.00 94.12 71 ALA A C 1
ATOM 606 O O . ALA A 1 71 ? -2.812 -6.931 13.285 1.00 94.12 71 ALA A O 1
ATOM 607 N N . LEU A 1 72 ? -5.061 -6.908 13.325 1.00 94.94 72 LEU A N 1
ATOM 608 C CA . LEU A 1 72 ? -5.191 -6.024 14.484 1.00 94.94 72 LEU A CA 1
ATOM 609 C C . LEU A 1 72 ? -4.890 -6.751 15.804 1.00 94.94 72 LEU A C 1
ATOM 611 O O . LEU A 1 72 ? -4.272 -6.158 16.685 1.00 94.94 72 LEU A O 1
ATOM 615 N N . ASN A 1 73 ? -5.284 -8.022 15.929 1.00 94.88 73 ASN A N 1
ATOM 616 C CA . ASN A 1 73 ? -5.107 -8.855 17.123 1.00 94.88 73 ASN A CA 1
ATOM 617 C C . ASN A 1 73 ? -3.642 -9.312 17.303 1.00 94.88 73 ASN A C 1
ATOM 619 O O . ASN A 1 73 ? -3.300 -10.486 17.126 1.00 94.88 73 ASN A O 1
ATOM 623 N N . ARG A 1 74 ? -2.762 -8.370 17.659 1.00 92.62 74 ARG A N 1
ATOM 624 C CA . ARG A 1 74 ? -1.336 -8.622 17.933 1.00 92.62 74 ARG A CA 1
ATOM 625 C C . ARG A 1 74 ? -1.135 -9.469 19.189 1.00 92.62 74 ARG A C 1
ATOM 627 O O . ARG A 1 74 ? -0.203 -10.265 19.236 1.00 92.62 74 ARG A O 1
ATOM 634 N N . SER A 1 75 ? -2.022 -9.325 20.171 1.00 91.25 75 SER A N 1
ATOM 635 C CA . SER A 1 75 ? -2.038 -10.098 21.416 1.00 91.25 75 SER A CA 1
ATOM 636 C C . SER A 1 75 ? -2.413 -11.570 21.225 1.00 91.25 75 SER A C 1
ATOM 638 O O . SER A 1 75 ? -2.177 -12.373 22.123 1.00 91.25 75 SER A O 1
ATOM 640 N N . LYS A 1 76 ? -2.988 -11.942 20.070 1.00 91.75 76 LYS A N 1
ATOM 641 C CA . LYS A 1 76 ? -3.511 -13.287 19.763 1.00 91.75 76 LYS A CA 1
ATOM 642 C C . LYS A 1 76 ? -4.547 -13.796 20.778 1.00 91.75 76 LYS A C 1
ATOM 644 O O . LYS A 1 76 ? -4.810 -14.992 20.832 1.00 91.75 76 LYS A O 1
ATOM 649 N N . SER A 1 77 ? -5.185 -12.897 21.526 1.00 89.62 77 SER A N 1
ATOM 650 C CA . SER A 1 77 ? -6.182 -13.232 22.556 1.00 89.62 77 SER A CA 1
ATOM 651 C C . SER A 1 77 ? -7.527 -13.691 21.977 1.00 89.62 77 SER A C 1
ATOM 653 O O . SER A 1 77 ? -8.328 -14.319 22.662 1.00 89.62 77 SER A O 1
ATOM 655 N N . GLY A 1 78 ? -7.785 -13.361 20.708 1.00 90.50 78 GLY A N 1
ATOM 656 C CA . GLY A 1 78 ? -9.067 -13.607 20.036 1.00 90.50 78 GLY A CA 1
ATOM 657 C C . GLY A 1 78 ? -10.042 -12.433 20.156 1.00 90.50 78 GLY A C 1
ATOM 658 O O . GLY A 1 78 ? -11.109 -12.458 19.544 1.00 90.50 78 GLY A O 1
ATOM 659 N N . PHE A 1 79 ? -9.646 -11.379 20.871 1.00 93.81 79 PHE A N 1
ATOM 660 C CA . PHE A 1 79 ? -10.390 -10.139 21.040 1.00 93.81 79 PHE A CA 1
ATOM 661 C C . PHE A 1 79 ? -9.501 -8.937 20.718 1.00 93.81 79 PHE A C 1
ATOM 663 O O . PHE A 1 79 ? -8.280 -9.039 20.763 1.00 93.81 79 PHE A O 1
ATOM 670 N N . LEU A 1 80 ? -10.112 -7.789 20.418 1.00 94.44 80 LEU A N 1
ATOM 671 C CA . LEU A 1 80 ? -9.375 -6.540 20.212 1.00 94.44 80 LEU A CA 1
ATOM 672 C C . LEU A 1 80 ? -9.434 -5.663 21.456 1.00 94.44 80 LEU A C 1
ATOM 674 O O . LEU A 1 80 ? -10.524 -5.347 21.938 1.00 94.44 80 LEU A O 1
ATOM 678 N N . CYS A 1 81 ? -8.275 -5.235 21.949 1.00 94.06 81 CYS A N 1
ATOM 679 C CA . CYS A 1 81 ? -8.187 -4.199 22.976 1.00 94.06 81 CYS A CA 1
ATOM 680 C C . CYS A 1 81 ? -8.137 -2.792 22.352 1.00 94.06 81 CYS A C 1
ATOM 682 O O . CYS A 1 81 ? -7.945 -2.620 21.145 1.00 94.06 81 CYS A O 1
ATOM 684 N N . LEU A 1 82 ? -8.304 -1.752 23.175 1.00 94.12 82 LEU A N 1
ATOM 685 C CA . LEU A 1 82 ? -8.345 -0.366 22.696 1.00 94.12 82 LEU A CA 1
ATOM 686 C C . LEU A 1 82 ? -7.053 0.055 21.972 1.00 94.12 82 LEU A C 1
ATOM 688 O O . LEU A 1 82 ? -7.114 0.783 20.981 1.00 94.12 82 LEU A O 1
ATOM 692 N N . SER A 1 83 ? -5.890 -0.397 22.452 1.00 93.75 83 SER A N 1
ATOM 693 C CA . SER A 1 83 ? -4.598 -0.054 21.848 1.00 93.75 83 SER A CA 1
ATOM 694 C C . SER A 1 83 ? -4.426 -0.672 20.458 1.00 93.75 83 SER A C 1
ATOM 696 O O . SER A 1 83 ? -3.933 0.001 19.555 1.00 93.75 83 SER A O 1
ATOM 698 N N . GLU A 1 84 ? -4.888 -1.908 20.259 1.00 94.69 84 GLU A N 1
ATOM 699 C CA . GLU A 1 84 ? -4.929 -2.570 18.950 1.00 94.69 84 GLU A CA 1
ATOM 700 C C . GLU A 1 84 ? -5.925 -1.882 18.011 1.00 94.69 84 GLU A C 1
ATOM 702 O O . GLU A 1 84 ? -5.614 -1.618 16.848 1.00 94.69 84 GLU A O 1
ATOM 707 N N . PHE A 1 85 ? -7.098 -1.512 18.531 1.00 95.25 85 PHE A N 1
ATOM 708 C CA . PHE A 1 85 ? -8.164 -0.875 17.760 1.00 95.25 85 PHE A CA 1
ATOM 709 C C . PHE A 1 85 ? -7.775 0.501 17.190 1.00 95.25 85 PHE A C 1
ATOM 711 O O . PHE A 1 85 ? -8.310 0.909 16.159 1.00 95.25 85 PHE A O 1
ATOM 718 N N . TYR A 1 86 ? -6.803 1.215 17.776 1.00 94.88 86 TYR A N 1
ATOM 719 C CA . TYR A 1 86 ? -6.311 2.479 17.204 1.00 94.88 86 TYR A CA 1
ATOM 720 C C . TYR A 1 86 ? -5.766 2.340 15.778 1.00 94.88 86 TYR A C 1
ATOM 722 O O . TYR A 1 86 ? -5.864 3.290 14.996 1.00 94.88 86 TYR A O 1
ATOM 730 N N . ASN A 1 87 ? -5.258 1.161 15.415 1.00 93.81 87 ASN A N 1
ATOM 731 C CA . ASN A 1 87 ? -4.676 0.905 14.098 1.00 93.81 87 ASN A CA 1
ATOM 732 C C . ASN A 1 87 ? -5.717 0.487 13.046 1.00 93.81 87 ASN A C 1
ATOM 734 O O . ASN A 1 87 ? -5.350 0.154 11.920 1.00 93.81 87 ASN A O 1
ATOM 738 N N . ILE A 1 88 ? -7.019 0.529 13.368 1.00 94.06 88 ILE A N 1
ATOM 739 C CA . ILE A 1 88 ? -8.096 0.133 12.448 1.00 94.06 88 ILE A CA 1
ATOM 740 C C . ILE A 1 88 ? -8.019 0.861 11.104 1.00 94.06 88 ILE A C 1
ATOM 742 O O . ILE A 1 88 ? -8.152 0.240 10.056 1.00 94.06 88 ILE A O 1
ATOM 746 N N . TYR A 1 89 ? -7.755 2.166 11.113 1.00 92.19 89 TYR A N 1
ATOM 747 C CA . TYR A 1 89 ? -7.706 2.963 9.889 1.00 92.19 89 TYR A CA 1
ATOM 748 C C . TYR A 1 89 ? -6.559 2.569 8.957 1.00 92.19 89 TYR A C 1
ATOM 750 O O . TYR A 1 89 ? -6.705 2.675 7.745 1.00 92.19 89 TYR A O 1
ATOM 758 N N . GLU A 1 90 ? -5.428 2.145 9.516 1.00 92.12 90 GLU A N 1
ATOM 759 C CA . GLU A 1 90 ? -4.284 1.680 8.734 1.00 92.12 90 GLU A CA 1
ATOM 760 C C . GLU A 1 90 ? -4.563 0.280 8.182 1.00 92.12 90 GLU A C 1
ATOM 762 O O . GLU A 1 90 ? -4.463 0.054 6.978 1.00 92.12 90 GLU A O 1
ATOM 767 N N . MET A 1 91 ? -5.047 -0.630 9.034 1.00 92.38 91 MET A N 1
ATOM 768 C CA . MET A 1 91 ? -5.334 -2.010 8.638 1.00 92.38 91 MET A CA 1
ATOM 769 C C . MET A 1 91 ? -6.460 -2.114 7.605 1.00 92.38 91 MET A C 1
ATOM 771 O O . MET A 1 91 ? -6.395 -2.919 6.676 1.00 92.38 91 MET A O 1
ATOM 775 N N . CYS A 1 92 ? -7.472 -1.254 7.713 1.00 90.25 92 CYS A N 1
ATOM 776 C CA . CYS A 1 92 ? -8.527 -1.125 6.715 1.00 90.25 92 CYS A CA 1
ATOM 777 C C . CYS A 1 92 ? -8.052 -0.471 5.410 1.00 90.25 92 CYS A C 1
ATOM 779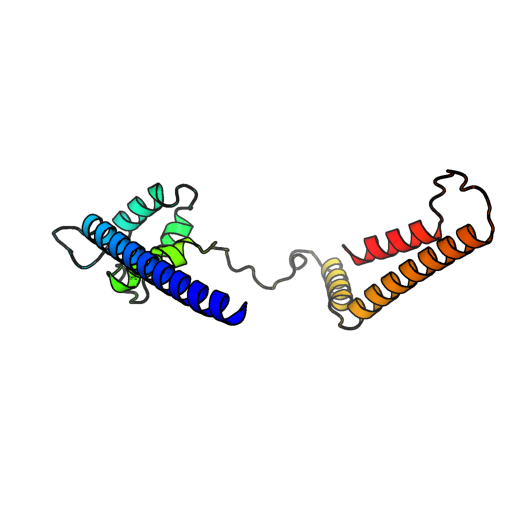 O O . CYS A 1 92 ? -8.786 -0.546 4.426 1.00 90.25 92 CYS A O 1
ATOM 781 N N . GLY A 1 93 ? -6.876 0.162 5.377 1.00 88.06 93 GLY A N 1
ATOM 782 C CA . GLY A 1 93 ? -6.267 0.708 4.163 1.00 88.06 93 GLY A CA 1
ATOM 783 C C . GLY A 1 93 ? -5.607 -0.360 3.287 1.00 88.06 93 GLY A C 1
ATOM 784 O O . GLY A 1 93 ? -5.497 -0.180 2.074 1.00 88.06 93 GLY A O 1
ATOM 785 N N . PHE A 1 94 ? -5.225 -1.504 3.863 1.00 89.62 94 PHE A N 1
ATOM 786 C CA . PHE A 1 94 ? -4.590 -2.575 3.101 1.00 89.62 94 PHE A CA 1
ATOM 787 C C . PHE A 1 94 ? -5.580 -3.312 2.182 1.00 89.62 94 PHE A C 1
ATOM 789 O O . PHE A 1 94 ? -6.780 -3.468 2.461 1.00 89.62 94 PHE A O 1
ATOM 796 N N . LYS A 1 95 ? -5.050 -3.774 1.043 1.00 88.75 95 LYS A N 1
ATOM 797 C CA . LYS A 1 95 ? -5.709 -4.719 0.137 1.00 88.75 95 LYS A CA 1
ATOM 798 C C . LYS A 1 95 ? -5.088 -6.090 0.359 1.00 88.75 95 LYS A C 1
ATOM 800 O O . LYS A 1 95 ? -3.923 -6.296 0.034 1.00 88.75 95 LYS A O 1
ATOM 805 N N . TRP A 1 96 ? -5.873 -7.008 0.901 1.00 89.50 96 TRP A N 1
ATOM 806 C CA . TRP A 1 96 ? -5.445 -8.382 1.103 1.00 89.50 96 TRP A CA 1
ATOM 807 C C . TRP A 1 96 ? -5.387 -9.098 -0.241 1.00 89.50 96 TRP A C 1
ATOM 809 O O . TRP A 1 96 ? -6.324 -9.033 -1.037 1.00 89.50 96 TRP A O 1
ATOM 819 N N . ARG A 1 97 ? -4.259 -9.752 -0.511 1.00 87.75 97 ARG A N 1
ATOM 820 C CA . ARG A 1 97 ? -4.092 -10.642 -1.657 1.00 87.75 97 ARG A CA 1
ATOM 821 C C . ARG A 1 97 ? -3.595 -11.985 -1.144 1.00 87.75 97 ARG A C 1
ATOM 823 O O . ARG A 1 97 ? -2.793 -11.997 -0.207 1.00 87.75 97 ARG A O 1
ATOM 830 N N . PRO A 1 98 ? -4.069 -13.102 -1.718 1.00 85.75 98 PRO A N 1
ATOM 831 C CA . PRO A 1 98 ? -3.454 -14.385 -1.438 1.00 85.75 98 PRO A CA 1
ATOM 832 C C . PRO A 1 98 ? -1.978 -14.307 -1.826 1.00 85.75 98 PRO A C 1
ATOM 834 O O . PRO A 1 98 ? -1.616 -13.635 -2.797 1.00 85.75 98 PRO A O 1
ATOM 837 N N . TYR A 1 99 ? -1.138 -14.985 -1.055 1.00 84.38 99 TYR A N 1
ATOM 838 C CA . TYR A 1 99 ? 0.237 -15.207 -1.464 1.00 84.38 99 TYR A CA 1
ATOM 839 C C . TYR A 1 99 ? 0.211 -15.982 -2.784 1.00 84.38 99 TYR A C 1
ATOM 841 O O . TYR A 1 99 ? -0.342 -17.079 -2.842 1.00 84.38 99 TYR A O 1
ATOM 849 N N . GLN A 1 100 ? 0.744 -15.382 -3.845 1.00 79.75 100 GLN A N 1
ATOM 850 C CA . GLN A 1 100 ? 0.997 -16.087 -5.094 1.00 79.75 100 GLN A CA 1
ATOM 851 C C . GLN A 1 100 ? 2.375 -16.715 -4.941 1.00 79.75 100 GLN A C 1
ATOM 853 O O . GLN A 1 100 ? 3.338 -15.998 -4.651 1.00 79.75 100 GLN A O 1
ATOM 858 N N . SER A 1 101 ? 2.455 -18.041 -5.053 1.00 76.62 101 SER A N 1
ATOM 859 C CA . SER A 1 101 ? 3.750 -18.707 -5.062 1.00 76.62 101 SER A CA 1
ATOM 860 C C . SER A 1 101 ? 4.594 -18.134 -6.207 1.00 76.62 101 SER A C 1
ATOM 862 O O . SER A 1 101 ? 4.051 -17.721 -7.233 1.00 76.62 101 SER A O 1
ATOM 864 N N . PRO A 1 102 ? 5.926 -18.072 -6.054 1.00 72.38 102 PRO A N 1
ATOM 865 C CA . PRO A 1 102 ? 6.824 -17.590 -7.103 1.00 72.38 102 PRO A CA 1
ATOM 866 C C . PRO A 1 102 ? 6.895 -18.542 -8.309 1.00 72.38 102 PRO A C 1
ATOM 868 O O . PRO A 1 102 ? 7.756 -18.372 -9.180 1.00 72.38 102 PRO A O 1
ATOM 871 N N . ASP A 1 103 ? 6.037 -19.562 -8.342 1.00 78.94 103 ASP A N 1
ATOM 872 C CA . ASP A 1 103 ? 6.004 -20.546 -9.401 1.00 78.94 103 ASP A CA 1
ATOM 873 C C . ASP A 1 103 ? 5.612 -19.856 -10.708 1.00 78.94 103 ASP A C 1
ATOM 875 O O . ASP A 1 103 ? 4.650 -19.081 -10.753 1.00 78.94 103 ASP A O 1
ATOM 879 N N . PRO A 1 104 ? 6.366 -20.089 -11.791 1.00 79.50 104 PRO A N 1
ATOM 880 C CA . PRO A 1 104 ? 6.016 -19.513 -13.072 1.00 79.50 104 PRO A CA 1
ATOM 881 C C . PRO A 1 104 ? 4.646 -20.003 -13.524 1.00 79.50 104 PRO A C 1
ATOM 883 O O . PRO A 1 104 ? 4.331 -21.181 -13.384 1.00 79.50 104 PRO A O 1
ATOM 886 N N . TRP A 1 105 ? 3.878 -19.122 -14.164 1.00 80.44 105 TRP A N 1
ATOM 887 C CA . TRP A 1 105 ? 2.576 -19.452 -14.756 1.00 80.44 105 TRP A CA 1
ATOM 888 C C . TRP A 1 105 ? 2.630 -20.652 -15.717 1.00 80.44 105 TRP A C 1
ATOM 890 O O . TRP A 1 105 ? 1.615 -21.293 -15.964 1.00 80.44 105 TRP A O 1
ATOM 900 N N . PHE A 1 106 ? 3.810 -20.960 -16.268 1.00 80.69 106 PHE A N 1
ATOM 901 C CA . PHE A 1 106 ? 4.012 -22.062 -17.202 1.00 80.69 106 PHE A CA 1
ATOM 902 C C . PHE A 1 106 ? 4.342 -23.411 -16.532 1.00 80.69 106 PHE A C 1
ATOM 904 O O . PHE A 1 106 ? 4.593 -24.396 -17.227 1.00 80.69 106 PHE A O 1
ATOM 911 N N . ASN A 1 107 ? 4.356 -23.481 -15.196 1.00 82.12 107 ASN A N 1
ATOM 912 C CA . ASN A 1 107 ? 4.656 -24.716 -14.466 1.00 82.12 107 ASN A CA 1
ATOM 913 C C . ASN A 1 107 ? 3.535 -25.767 -14.569 1.00 82.12 107 ASN A C 1
ATOM 915 O O . ASN A 1 107 ? 3.757 -26.925 -14.234 1.00 82.12 107 ASN A O 1
ATOM 919 N N . ASP A 1 108 ? 2.361 -25.393 -15.077 1.00 82.38 108 ASP A N 1
ATOM 920 C CA . ASP A 1 108 ? 1.240 -26.312 -15.303 1.00 82.38 108 ASP A CA 1
ATOM 921 C C . ASP A 1 108 ? 1.279 -26.980 -16.696 1.00 82.38 108 ASP A C 1
ATOM 923 O O . ASP A 1 108 ? 0.495 -27.888 -16.969 1.00 82.38 108 ASP A O 1
ATOM 927 N N . PHE A 1 109 ? 2.198 -26.582 -17.591 1.00 82.94 109 PHE A N 1
ATOM 928 C CA . PHE A 1 109 ? 2.285 -27.142 -18.949 1.00 82.94 109 PHE A CA 1
ATOM 929 C C . PHE A 1 109 ? 3.052 -28.474 -19.003 1.00 82.94 109 PHE A C 1
ATOM 931 O O . PHE A 1 109 ? 3.980 -28.683 -18.209 1.00 82.94 109 PHE A O 1
ATOM 938 N N . PRO A 1 110 ? 2.718 -29.360 -19.965 1.00 82.88 110 PRO A N 1
ATOM 939 C CA . PRO A 1 110 ? 3.462 -30.592 -20.206 1.00 82.88 110 PRO A CA 1
ATOM 940 C C . PRO A 1 110 ? 4.854 -30.317 -20.798 1.00 82.88 110 PRO A C 1
ATOM 942 O O . PRO A 1 110 ? 5.076 -29.332 -21.514 1.00 82.88 110 PRO A O 1
ATOM 945 N N . ASP A 1 111 ? 5.797 -31.218 -20.528 1.00 78.44 111 ASP A N 1
ATOM 946 C CA . ASP A 1 111 ? 7.069 -31.275 -21.252 1.00 78.44 111 ASP A CA 1
ATOM 947 C C . ASP A 1 111 ? 6.790 -31.677 -22.717 1.00 78.44 111 ASP A C 1
ATOM 949 O O . ASP A 1 111 ? 5.965 -32.566 -22.940 1.00 78.44 111 ASP A O 1
ATOM 953 N N . PRO A 1 112 ? 7.390 -31.031 -23.745 1.00 82.62 112 PRO A N 1
ATOM 954 C CA . PRO A 1 112 ? 8.611 -30.211 -23.731 1.00 82.62 112 PRO A CA 1
ATOM 955 C C . PRO A 1 112 ? 8.400 -28.688 -23.630 1.00 82.62 112 PRO A C 1
ATOM 957 O O . PRO A 1 112 ? 9.372 -27.944 -23.487 1.00 82.62 112 PRO A O 1
ATOM 960 N N . LEU A 1 113 ? 7.156 -28.200 -23.711 1.00 82.19 113 LEU A N 1
ATOM 961 C CA . LEU A 1 113 ? 6.856 -26.759 -23.751 1.00 82.19 113 LEU A CA 1
ATOM 962 C C . LEU A 1 113 ? 7.346 -26.039 -22.491 1.00 82.19 113 LEU A C 1
ATOM 964 O O . LEU A 1 113 ? 7.874 -24.929 -22.575 1.00 82.19 113 LEU A O 1
ATOM 968 N N . ARG A 1 114 ? 7.248 -26.702 -21.333 1.00 83.50 114 ARG A N 1
ATOM 969 C CA . ARG A 1 114 ? 7.801 -26.215 -20.065 1.00 83.50 114 ARG A CA 1
ATOM 970 C C . ARG A 1 114 ? 9.295 -25.886 -20.180 1.00 83.50 114 ARG A C 1
ATOM 972 O O . ARG A 1 114 ? 9.720 -24.820 -19.738 1.00 83.50 114 ARG A O 1
ATOM 979 N N . GLY A 1 115 ? 10.079 -26.753 -20.824 1.00 82.81 115 GLY A N 1
ATOM 980 C CA . GLY A 1 115 ? 11.506 -26.535 -21.079 1.00 82.81 115 GLY A CA 1
ATOM 981 C C . GLY A 1 115 ? 11.769 -25.307 -21.956 1.00 82.81 115 GLY A C 1
ATOM 982 O O . GLY A 1 115 ? 12.611 -24.474 -21.615 1.00 82.81 115 GLY A O 1
ATOM 983 N N . CYS A 1 116 ? 10.997 -25.133 -23.034 1.00 84.62 116 CYS A N 1
ATOM 984 C CA . CYS A 1 116 ? 11.075 -23.940 -23.882 1.00 84.62 116 CYS A CA 1
ATOM 985 C C . CYS A 1 116 ? 10.773 -22.653 -23.095 1.00 84.62 116 CYS A C 1
ATOM 987 O O . CYS A 1 116 ? 11.521 -21.682 -23.201 1.00 84.62 116 CYS A O 1
ATOM 989 N N . PHE A 1 117 ? 9.738 -22.642 -22.249 1.00 85.62 117 PHE A N 1
ATOM 990 C CA . PHE A 1 117 ? 9.410 -21.473 -21.426 1.00 85.62 117 PHE A CA 1
ATOM 991 C C . PHE A 1 117 ? 10.462 -21.172 -20.352 1.00 85.62 117 PHE A C 1
ATOM 993 O O . PHE A 1 117 ? 10.734 -20.001 -20.077 1.00 85.62 117 PHE A O 1
ATOM 1000 N N . TYR A 1 118 ? 11.123 -22.188 -19.790 1.00 86.94 118 TYR A N 1
ATOM 1001 C CA . TYR A 1 118 ? 12.278 -21.970 -18.915 1.00 86.94 118 TYR A CA 1
ATOM 1002 C C . TYR A 1 118 ? 13.446 -21.304 -19.649 1.00 86.94 118 TYR A C 1
ATOM 1004 O O . TYR A 1 118 ? 14.085 -20.417 -19.078 1.00 86.94 118 TYR A O 1
ATOM 1012 N N . LEU A 1 119 ? 13.708 -21.680 -20.905 1.00 85.44 119 LEU A N 1
ATOM 1013 C CA . LEU A 1 119 ? 14.733 -21.038 -21.733 1.00 85.44 119 LEU A CA 1
ATOM 1014 C C . LEU A 1 119 ? 14.379 -19.580 -22.041 1.00 85.44 119 LEU A C 1
ATOM 1016 O O . LEU A 1 119 ? 15.227 -18.708 -21.865 1.00 85.44 119 LEU A O 1
ATOM 1020 N N . ILE A 1 120 ? 13.126 -19.302 -22.413 1.00 86.00 120 ILE A N 1
ATOM 1021 C CA . ILE A 1 120 ? 12.641 -17.934 -22.654 1.00 86.00 120 ILE A CA 1
ATOM 1022 C C . ILE A 1 120 ? 12.768 -17.096 -21.378 1.00 86.00 120 ILE A C 1
ATOM 1024 O O . ILE A 1 120 ? 13.357 -16.018 -21.402 1.00 86.00 120 ILE A O 1
ATOM 1028 N N . ARG A 1 121 ? 12.308 -17.609 -20.230 1.00 85.88 121 ARG A N 1
ATOM 1029 C CA . ARG A 1 121 ? 12.451 -16.919 -18.940 1.00 85.88 121 ARG A CA 1
ATOM 1030 C C . ARG A 1 121 ? 13.916 -16.656 -18.612 1.00 85.88 121 ARG A C 1
ATOM 1032 O O . ARG A 1 121 ? 14.244 -15.566 -18.156 1.00 85.88 121 ARG A O 1
ATOM 1039 N N . ARG A 1 122 ? 14.805 -17.626 -18.832 1.00 85.75 122 ARG A N 1
ATOM 1040 C CA . ARG A 1 122 ? 16.247 -17.461 -18.606 1.00 85.75 122 ARG A CA 1
ATOM 1041 C C . ARG A 1 122 ? 16.845 -16.377 -19.503 1.00 85.75 122 ARG A C 1
ATOM 1043 O O . ARG A 1 122 ? 17.691 -15.626 -19.033 1.00 85.75 122 ARG A O 1
ATOM 1050 N N . LEU A 1 123 ? 16.400 -16.290 -20.755 1.00 86.75 123 LEU A N 1
ATOM 1051 C CA . LEU A 1 123 ? 16.829 -15.265 -21.702 1.00 86.75 123 LEU A CA 1
ATOM 1052 C C . LEU A 1 123 ? 16.339 -13.871 -21.278 1.00 86.75 123 LEU A C 1
ATOM 1054 O O . LEU A 1 123 ? 17.140 -12.945 -21.224 1.00 86.75 123 LEU A O 1
ATOM 1058 N N . VAL A 1 124 ? 15.064 -13.738 -20.898 1.00 84.81 124 VAL A N 1
ATOM 1059 C CA . VAL A 1 124 ? 14.452 -12.456 -20.493 1.00 84.81 124 VAL A CA 1
ATOM 1060 C C . VAL A 1 124 ? 14.962 -11.962 -19.137 1.00 84.81 124 VAL A C 1
ATOM 1062 O O . VAL A 1 124 ? 15.209 -10.779 -18.955 1.00 84.81 124 VAL A O 1
ATOM 1065 N N . THR A 1 125 ? 15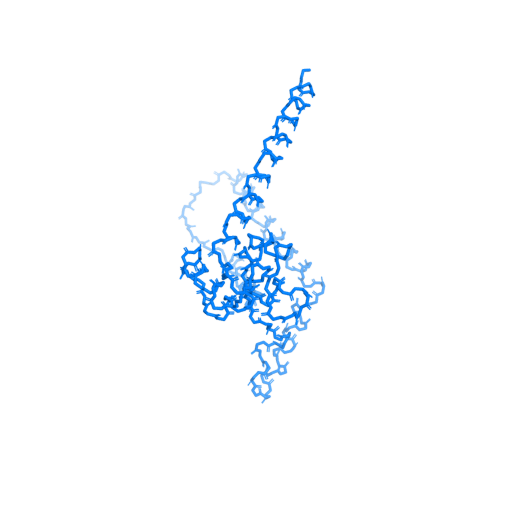.160 -12.856 -18.166 1.00 84.50 125 THR A N 1
ATOM 1066 C CA . THR A 1 125 ? 15.681 -12.493 -16.829 1.00 84.50 125 THR A CA 1
ATOM 1067 C C . THR A 1 125 ? 17.184 -12.201 -16.816 1.00 84.50 125 THR A C 1
ATOM 1069 O O . THR A 1 125 ? 17.766 -11.942 -15.758 1.00 84.50 125 THR A O 1
ATOM 1072 N N . TRP A 1 126 ? 17.845 -12.262 -17.972 1.00 89.62 126 TRP A N 1
ATOM 1073 C CA . TRP A 1 126 ? 19.270 -12.017 -18.065 1.00 89.62 126 TRP A CA 1
ATOM 1074 C C . TRP A 1 126 ? 19.572 -10.519 -17.960 1.00 89.62 126 TRP A C 1
ATOM 1076 O O . TRP A 1 126 ? 19.004 -9.711 -18.680 1.00 89.62 126 TRP A O 1
ATOM 1086 N N . LYS A 1 127 ? 20.531 -10.130 -17.109 1.00 85.75 127 LYS A N 1
ATOM 1087 C CA . LYS A 1 127 ? 20.872 -8.711 -16.856 1.00 85.75 127 LYS A CA 1
ATOM 1088 C C . LYS A 1 127 ? 21.288 -7.920 -18.108 1.00 85.75 127 LYS A C 1
ATOM 1090 O O . LYS A 1 127 ? 21.193 -6.700 -18.117 1.00 85.75 127 LYS A O 1
ATOM 1095 N N . TRP A 1 128 ? 21.777 -8.605 -19.142 1.00 87.38 128 TRP A N 1
ATOM 1096 C CA . TRP A 1 128 ? 22.178 -7.996 -20.416 1.00 87.38 128 TRP A CA 1
ATOM 1097 C C . TRP A 1 128 ? 21.013 -7.797 -21.386 1.00 87.38 128 TRP A C 1
ATOM 1099 O O . TRP A 1 128 ? 21.141 -7.023 -22.331 1.00 87.38 128 TRP A O 1
ATOM 1109 N N . PHE A 1 129 ? 19.886 -8.472 -21.155 1.00 87.31 129 PHE A N 1
ATOM 1110 C CA . PHE A 1 129 ? 18.703 -8.354 -21.996 1.00 87.31 129 PHE A CA 1
ATOM 1111 C C . PHE A 1 129 ? 18.145 -6.929 -21.962 1.00 87.31 129 PHE A C 1
ATOM 1113 O O . PHE A 1 129 ? 17.890 -6.351 -23.015 1.00 87.31 129 PHE A O 1
ATOM 1120 N N . ASP A 1 130 ? 18.087 -6.313 -20.778 1.00 86.88 130 ASP A N 1
ATOM 1121 C CA . ASP A 1 130 ? 17.672 -4.914 -20.636 1.00 86.88 130 ASP A CA 1
ATOM 1122 C C . ASP A 1 130 ? 18.591 -3.975 -21.432 1.00 86.88 130 ASP A C 1
ATOM 1124 O O . ASP A 1 130 ? 18.119 -3.123 -22.182 1.00 86.88 130 ASP A O 1
ATOM 1128 N N . PHE A 1 131 ? 19.914 -4.171 -21.347 1.00 89.50 131 PHE A N 1
ATOM 1129 C CA . PHE A 1 131 ? 20.884 -3.380 -22.113 1.00 89.50 131 PHE A CA 1
ATOM 1130 C C . PHE A 1 131 ? 20.689 -3.537 -23.627 1.00 89.50 131 PHE A C 1
ATOM 1132 O O . PHE A 1 131 ? 20.734 -2.553 -24.363 1.00 89.50 131 PHE A O 1
ATOM 1139 N N . PHE A 1 132 ? 20.430 -4.760 -24.091 1.00 88.50 132 PHE A N 1
ATOM 1140 C CA . PHE A 1 132 ? 20.135 -5.040 -25.493 1.00 88.50 132 PHE A CA 1
ATOM 1141 C C . PHE A 1 132 ? 18.858 -4.328 -25.965 1.00 88.50 132 PHE A C 1
ATOM 1143 O O . PHE A 1 132 ? 18.875 -3.670 -27.006 1.00 88.50 132 PHE A O 1
ATOM 1150 N N . VAL A 1 133 ? 17.778 -4.382 -25.178 1.00 87.94 133 VAL A N 1
ATOM 1151 C CA . VAL A 1 133 ? 16.532 -3.656 -25.474 1.00 87.94 133 VAL A CA 1
ATOM 1152 C C . VAL A 1 133 ? 16.790 -2.147 -25.538 1.00 87.94 133 VAL A C 1
ATOM 1154 O O . VAL A 1 133 ? 16.366 -1.497 -26.494 1.00 87.94 133 VAL A O 1
ATOM 1157 N N . TYR A 1 134 ? 17.544 -1.584 -24.589 1.00 89.25 134 TYR A N 1
ATOM 1158 C CA . TYR A 1 134 ? 17.905 -0.164 -24.614 1.00 89.25 134 TYR A CA 1
ATOM 1159 C C . TYR A 1 134 ? 18.746 0.218 -25.838 1.00 89.25 134 TYR A C 1
ATOM 1161 O O . TYR A 1 134 ? 18.504 1.269 -26.432 1.00 89.25 134 TYR A O 1
ATOM 1169 N N . ALA A 1 135 ? 19.680 -0.633 -26.266 1.00 90.00 135 ALA A N 1
ATOM 1170 C CA . ALA A 1 135 ? 20.470 -0.395 -27.471 1.00 90.00 135 ALA A CA 1
ATOM 1171 C C . ALA A 1 135 ? 19.589 -0.331 -28.732 1.00 90.00 135 ALA A C 1
ATOM 1173 O O . ALA A 1 135 ? 19.765 0.574 -29.550 1.00 90.00 135 ALA A O 1
ATOM 1174 N N . ILE A 1 136 ? 18.596 -1.222 -28.864 1.00 87.88 136 ILE A N 1
ATOM 1175 C CA . ILE A 1 136 ? 17.632 -1.184 -29.977 1.00 87.88 136 ILE A CA 1
ATOM 1176 C C . ILE A 1 136 ? 16.803 0.107 -29.934 1.00 87.88 136 ILE A C 1
ATOM 1178 O O . ILE A 1 136 ? 16.593 0.727 -30.977 1.00 87.88 136 ILE A O 1
ATOM 1182 N N . ILE A 1 137 ? 16.357 0.546 -28.749 1.00 88.81 137 ILE A N 1
ATOM 1183 C CA . ILE A 1 137 ? 15.596 1.799 -28.593 1.00 88.81 137 ILE A CA 1
ATOM 1184 C C . ILE A 1 137 ? 16.430 2.998 -29.059 1.00 88.81 137 ILE A C 1
ATOM 1186 O O . ILE A 1 137 ? 15.935 3.823 -29.829 1.00 88.81 137 ILE A O 1
ATOM 1190 N N . ILE A 1 138 ? 17.693 3.086 -28.630 1.00 91.31 138 ILE A N 1
ATOM 1191 C CA . ILE A 1 138 ? 18.604 4.174 -29.014 1.00 91.31 138 ILE A CA 1
ATOM 1192 C C . ILE A 1 138 ? 18.872 4.148 -30.519 1.00 91.31 138 ILE A C 1
ATOM 1194 O O . ILE A 1 138 ? 18.824 5.194 -31.164 1.00 91.31 138 ILE A O 1
ATOM 1198 N N . LEU A 1 139 ? 19.110 2.968 -31.097 1.00 89.19 139 LEU A N 1
ATOM 1199 C CA . LEU A 1 139 ? 19.341 2.827 -32.531 1.00 89.19 139 LEU A CA 1
ATOM 1200 C C . LEU A 1 139 ? 18.108 3.255 -33.337 1.00 89.19 139 LEU A C 1
ATOM 1202 O O . LEU A 1 139 ? 18.234 4.025 -34.286 1.00 89.19 139 LEU A O 1
ATOM 1206 N N . ASN A 1 140 ? 16.911 2.836 -32.922 1.00 87.62 140 ASN A N 1
ATOM 1207 C CA . ASN A 1 140 ? 15.663 3.271 -33.543 1.00 87.62 140 ASN A CA 1
ATOM 1208 C C . ASN A 1 140 ? 15.510 4.802 -33.460 1.00 87.62 140 ASN A C 1
ATOM 1210 O O . ASN A 1 140 ? 15.284 5.457 -34.479 1.00 87.62 140 ASN A O 1
ATOM 1214 N N . ALA A 1 141 ? 15.738 5.399 -32.286 1.00 87.75 141 ALA A N 1
ATOM 1215 C CA . ALA A 1 141 ? 15.707 6.852 -32.115 1.00 87.75 141 ALA A CA 1
ATOM 1216 C C . ALA A 1 141 ? 16.722 7.571 -33.026 1.00 87.75 141 ALA A C 1
ATOM 1218 O O . ALA A 1 141 ? 16.370 8.551 -33.683 1.00 87.75 141 ALA A O 1
ATOM 1219 N N . ALA A 1 142 ? 17.949 7.057 -33.139 1.00 89.88 142 ALA A N 1
ATOM 1220 C CA . ALA A 1 142 ? 18.974 7.605 -34.024 1.00 89.88 142 ALA A CA 1
ATOM 1221 C C . ALA A 1 142 ? 18.568 7.514 -35.505 1.00 89.88 142 ALA A C 1
ATOM 1223 O O . ALA A 1 142 ? 18.726 8.486 -36.242 1.00 89.88 142 ALA A O 1
ATOM 1224 N N . THR A 1 143 ? 17.989 6.390 -35.947 1.00 85.38 143 THR A N 1
ATOM 1225 C CA . THR A 1 143 ? 17.509 6.249 -37.335 1.00 85.38 143 THR A CA 1
ATOM 1226 C C . THR A 1 143 ? 16.371 7.217 -37.657 1.00 85.38 143 THR A C 1
ATOM 1228 O O . THR A 1 143 ? 16.355 7.794 -38.745 1.00 85.38 143 THR A O 1
ATOM 1231 N N . LEU A 1 144 ? 15.454 7.458 -36.713 1.00 84.38 144 LEU A N 1
ATOM 1232 C CA . LEU A 1 144 ? 14.384 8.446 -36.867 1.00 84.38 144 LEU A CA 1
ATOM 1233 C C . LEU A 1 144 ? 14.944 9.871 -36.945 1.00 84.38 144 LEU A C 1
ATOM 1235 O O . LEU A 1 144 ? 14.542 10.636 -37.822 1.00 84.38 144 LEU A O 1
ATOM 1239 N N . LEU A 1 145 ? 15.905 10.216 -36.084 1.00 88.19 145 LEU A N 1
ATOM 1240 C CA . LEU A 1 145 ? 16.567 11.522 -36.106 1.00 88.19 145 LEU A CA 1
ATOM 1241 C C . LEU A 1 145 ? 17.322 11.757 -37.418 1.00 88.19 145 LEU A C 1
ATOM 1243 O O . LEU A 1 145 ? 17.135 12.797 -38.043 1.00 88.19 145 LEU A O 1
ATOM 1247 N N . MET A 1 146 ? 18.104 10.780 -37.884 1.00 85.38 146 MET A N 1
ATOM 1248 C CA . MET A 1 146 ? 18.829 10.876 -39.157 1.00 85.38 146 MET A CA 1
ATOM 1249 C C . MET A 1 146 ? 17.883 11.052 -40.346 1.00 85.38 146 MET A C 1
ATOM 1251 O O . MET A 1 146 ? 18.112 11.924 -41.182 1.00 85.38 146 MET A O 1
ATOM 1255 N N . LYS A 1 147 ? 16.786 10.282 -4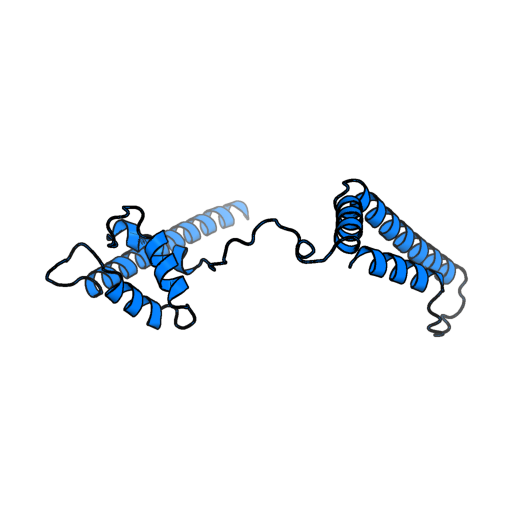0.400 1.00 83.25 147 LYS A N 1
ATOM 1256 C CA . LYS A 1 147 ? 15.750 10.449 -41.431 1.00 83.25 147 LYS A CA 1
ATOM 1257 C C . LYS A 1 147 ? 15.130 11.848 -41.376 1.00 83.25 147 LYS A C 1
ATOM 1259 O O . LYS A 1 147 ? 14.963 12.477 -42.415 1.00 83.25 147 LYS A O 1
ATOM 1264 N N . THR A 1 148 ? 14.855 12.360 -40.177 1.00 83.69 148 THR A N 1
ATOM 1265 C CA . THR A 1 148 ? 14.263 13.694 -39.981 1.00 83.69 148 THR A CA 1
ATOM 1266 C C . THR A 1 148 ? 15.210 14.805 -40.444 1.00 83.69 148 THR A C 1
ATOM 1268 O O . THR A 1 148 ? 14.790 15.705 -41.168 1.00 83.69 148 THR A O 1
ATOM 1271 N N . ILE A 1 149 ? 16.497 14.724 -40.093 1.00 85.44 149 ILE A N 1
ATOM 1272 C CA . ILE A 1 149 ? 17.520 15.696 -40.510 1.00 85.44 149 ILE A CA 1
ATOM 1273 C C . ILE A 1 149 ? 17.717 15.657 -42.028 1.00 85.44 149 ILE A C 1
ATOM 1275 O O . ILE A 1 149 ? 17.758 16.707 -42.662 1.00 85.44 149 ILE A O 1
ATOM 1279 N N . PHE A 1 150 ? 17.791 14.465 -42.629 1.00 83.00 150 PHE A N 1
ATOM 1280 C CA . PHE A 1 150 ? 17.942 14.319 -44.077 1.00 83.00 150 PHE A CA 1
ATOM 1281 C C . PHE A 1 150 ? 16.752 14.911 -44.844 1.00 83.00 150 PHE A C 1
ATOM 1283 O O . PHE A 1 150 ? 16.945 15.631 -45.823 1.00 83.00 150 PHE A O 1
ATOM 1290 N N . VAL A 1 151 ? 15.522 14.677 -44.375 1.00 80.12 151 VAL A N 1
ATOM 1291 C CA . VAL A 1 151 ? 14.311 15.290 -44.947 1.00 80.12 151 VAL A CA 1
ATOM 1292 C C . VAL A 1 151 ? 14.335 16.814 -44.781 1.00 80.12 151 VAL A C 1
ATOM 1294 O O . VAL A 1 151 ? 14.059 17.537 -45.733 1.00 80.12 151 VAL A O 1
ATOM 1297 N N . SER A 1 152 ? 14.739 17.317 -43.610 1.00 80.31 152 SER A N 1
ATOM 1298 C CA . SER A 1 152 ? 14.859 18.760 -43.366 1.00 80.31 152 SER A CA 1
ATOM 1299 C C . SER A 1 152 ? 15.933 19.432 -44.231 1.00 80.31 152 SER A C 1
ATOM 1301 O O . SER A 1 152 ? 15.762 20.589 -44.603 1.00 80.31 152 SER A O 1
ATOM 1303 N N . ALA A 1 153 ? 17.036 18.741 -44.531 1.00 79.62 153 ALA A N 1
ATOM 1304 C CA . ALA A 1 153 ? 18.152 19.277 -45.311 1.00 79.62 153 ALA A CA 1
ATOM 1305 C C . ALA A 1 153 ? 17.927 19.191 -46.829 1.00 79.62 153 ALA A C 1
ATOM 1307 O O . ALA A 1 153 ? 18.426 20.030 -47.572 1.00 79.62 153 ALA A O 1
ATOM 1308 N N . SER A 1 154 ? 17.178 18.188 -47.297 1.00 75.56 154 SER A N 1
ATOM 1309 C CA . SER A 1 154 ? 16.901 17.984 -48.725 1.00 75.56 154 SER A CA 1
ATOM 1310 C C . SER A 1 154 ? 15.776 18.872 -49.271 1.00 75.56 154 SER A C 1
ATOM 1312 O O . SER A 1 154 ? 15.612 18.946 -50.485 1.00 75.56 154 SER A O 1
ATOM 1314 N N . GLY A 1 155 ? 15.017 19.565 -48.410 1.00 63.38 155 GLY A N 1
ATOM 1315 C CA . GLY A 1 155 ? 14.002 20.549 -48.819 1.00 63.38 155 GLY A CA 1
ATOM 1316 C C . GLY A 1 155 ? 12.847 19.976 -49.654 1.00 63.38 155 GLY A C 1
ATOM 1317 O O . GLY A 1 155 ? 12.067 20.734 -50.227 1.00 63.38 155 GLY A O 1
ATOM 1318 N N . VAL A 1 156 ? 12.738 18.647 -49.745 1.00 65.44 156 VAL A N 1
ATOM 1319 C CA . VAL A 1 156 ? 11.696 17.955 -50.509 1.00 65.44 156 VAL A CA 1
ATOM 1320 C C . VAL A 1 156 ? 10.360 18.125 -49.774 1.00 65.44 156 VAL A C 1
ATOM 1322 O O . VAL A 1 156 ? 10.309 17.873 -48.566 1.00 65.44 156 VAL A O 1
ATOM 1325 N N . PRO A 1 157 ? 9.267 18.537 -50.450 1.00 56.56 157 PRO A N 1
ATOM 1326 C CA . PRO A 1 157 ? 7.963 18.637 -49.809 1.00 56.56 157 PRO A CA 1
ATOM 1327 C C . PRO A 1 157 ? 7.570 17.268 -49.254 1.00 56.56 157 PRO A C 1
ATOM 1329 O O . PRO A 1 157 ? 7.626 16.262 -49.967 1.00 56.56 157 PRO A O 1
ATOM 1332 N N . VAL A 1 158 ? 7.194 17.242 -47.971 1.00 58.25 158 VAL A N 1
ATOM 1333 C CA . VAL A 1 158 ? 6.741 16.045 -47.253 1.00 58.25 158 VAL A CA 1
ATOM 1334 C C . VAL A 1 158 ? 5.542 15.476 -48.001 1.00 58.25 158 VAL A C 1
ATOM 1336 O O . VAL A 1 158 ? 4.405 15.908 -47.830 1.00 58.25 158 VAL A O 1
ATOM 1339 N N . SER A 1 159 ? 5.807 14.523 -48.887 1.00 49.16 159 SER A N 1
ATOM 1340 C CA . SER A 1 159 ? 4.758 13.772 -49.551 1.00 49.16 159 SER A CA 1
ATOM 1341 C C . SER A 1 159 ? 4.132 12.902 -48.468 1.00 49.16 159 SER A C 1
ATOM 1343 O O . SER A 1 159 ? 4.819 12.068 -47.882 1.00 49.16 159 SER A O 1
ATOM 1345 N N . HIS A 1 160 ? 2.852 13.134 -48.170 1.00 47.53 160 HIS A N 1
ATOM 1346 C CA . HIS A 1 160 ? 2.032 12.395 -47.201 1.00 47.53 160 HIS A CA 1
ATOM 1347 C C . HIS A 1 160 ? 1.786 10.926 -47.606 1.00 47.53 160 HIS A C 1
ATOM 1349 O O . HIS A 1 160 ? 0.723 10.370 -47.344 1.00 47.53 160 HIS A O 1
ATOM 1355 N N . ASP A 1 161 ? 2.761 10.270 -48.228 1.00 49.75 161 ASP A N 1
ATOM 1356 C CA . ASP A 1 161 ? 2.744 8.829 -48.378 1.00 49.75 161 ASP A CA 1
ATOM 1357 C C . ASP A 1 161 ? 3.159 8.253 -47.021 1.00 49.75 161 ASP A C 1
ATOM 1359 O O . ASP A 1 161 ? 4.340 8.210 -46.672 1.00 49.75 161 ASP A O 1
ATOM 1363 N N . LEU A 1 162 ? 2.161 7.832 -46.232 1.00 52.66 162 LEU A N 1
ATOM 1364 C CA . LEU A 1 162 ? 2.294 7.008 -45.021 1.00 52.66 162 LEU A CA 1
ATOM 1365 C C . LEU A 1 162 ? 2.890 5.624 -45.361 1.00 52.66 162 LEU A C 1
ATOM 1367 O O . LEU A 1 162 ? 2.374 4.575 -44.972 1.00 52.66 162 LEU A O 1
ATOM 1371 N N . ARG A 1 163 ? 3.983 5.582 -46.121 1.00 56.09 163 ARG A N 1
ATOM 1372 C CA . ARG A 1 163 ? 4.728 4.363 -46.389 1.00 56.09 163 ARG A CA 1
ATOM 1373 C C . ARG A 1 163 ? 5.535 4.056 -45.146 1.00 56.09 163 ARG A C 1
ATOM 1375 O O . ARG A 1 163 ? 6.657 4.531 -44.973 1.00 56.09 163 ARG A O 1
ATOM 1382 N N . VAL A 1 164 ? 4.922 3.261 -44.274 1.00 61.75 164 VAL A N 1
ATOM 1383 C CA . VAL A 1 164 ? 5.610 2.586 -43.177 1.00 61.75 164 VAL A CA 1
ATOM 1384 C C . VAL A 1 164 ? 6.855 1.942 -43.775 1.00 61.75 164 VAL A C 1
ATOM 1386 O O . VAL A 1 164 ? 6.767 1.056 -44.626 1.00 61.75 164 VAL A O 1
ATOM 1389 N N . THR A 1 165 ? 8.026 2.456 -43.407 1.00 71.00 165 THR A N 1
ATOM 1390 C CA . THR A 1 165 ? 9.275 1.924 -43.947 1.00 71.00 165 THR A CA 1
ATOM 1391 C C . THR A 1 165 ? 9.470 0.527 -43.366 1.00 71.00 165 THR A C 1
ATOM 1393 O O . THR A 1 165 ? 9.186 0.316 -42.186 1.00 71.00 165 THR A O 1
ATOM 1396 N N . TRP A 1 166 ? 9.975 -0.423 -44.153 1.00 72.88 166 TRP A N 1
ATOM 1397 C CA . TRP A 1 166 ? 10.249 -1.786 -43.679 1.00 72.88 166 TRP A CA 1
ATOM 1398 C C . TRP A 1 166 ? 11.117 -1.810 -42.412 1.00 72.88 166 TRP A C 1
ATOM 1400 O O . TRP A 1 166 ? 10.898 -2.657 -41.552 1.00 72.88 166 TRP A O 1
ATOM 1410 N N . ASP A 1 167 ? 11.994 -0.817 -42.229 1.00 69.12 167 ASP A N 1
ATOM 1411 C CA . ASP A 1 167 ? 12.760 -0.616 -40.993 1.00 69.12 167 ASP A CA 1
ATOM 1412 C C . ASP A 1 167 ? 11.854 -0.419 -39.767 1.00 69.12 167 ASP A C 1
ATOM 1414 O O . ASP A 1 167 ? 12.068 -1.033 -38.726 1.00 69.12 167 ASP A O 1
ATOM 1418 N N . GLN A 1 168 ? 10.808 0.407 -39.882 1.00 72.88 168 GLN A N 1
ATOM 1419 C CA . GLN A 1 168 ? 9.862 0.664 -38.791 1.00 72.88 168 GLN A CA 1
ATOM 1420 C C . GLN A 1 168 ? 9.040 -0.587 -38.471 1.00 72.88 168 GLN A C 1
ATOM 1422 O O . GLN A 1 168 ? 8.818 -0.879 -37.298 1.00 72.88 168 GLN A O 1
ATOM 1427 N N . VAL A 1 169 ? 8.643 -1.357 -39.494 1.00 76.56 169 VAL A N 1
ATOM 1428 C CA . VAL A 1 169 ? 7.980 -2.657 -39.298 1.00 76.56 169 VAL A CA 1
ATOM 1429 C C . VAL A 1 169 ? 8.914 -3.617 -38.570 1.00 76.56 169 VAL A C 1
ATOM 1431 O O . VAL A 1 169 ? 8.504 -4.181 -37.562 1.00 76.56 169 VAL A O 1
ATOM 1434 N N . ALA A 1 170 ? 10.168 -3.739 -39.016 1.00 74.50 170 ALA A N 1
ATOM 1435 C CA . ALA A 1 170 ? 11.170 -4.625 -38.430 1.00 74.50 170 ALA A CA 1
ATOM 1436 C C . ALA A 1 170 ? 11.426 -4.306 -36.949 1.00 74.50 170 ALA A C 1
ATOM 1438 O O . ALA A 1 170 ? 11.388 -5.213 -36.111 1.00 74.50 170 ALA A O 1
ATOM 1439 N N . PHE A 1 171 ? 11.598 -3.024 -36.602 1.00 76.75 171 PHE A N 1
ATOM 1440 C CA . PHE A 1 171 ? 11.749 -2.597 -35.210 1.00 76.75 171 PHE A CA 1
ATOM 1441 C C . PHE A 1 171 ? 10.505 -2.924 -34.380 1.00 76.75 171 PHE A C 1
ATOM 1443 O O . PHE A 1 171 ? 10.634 -3.517 -33.311 1.00 76.75 171 PHE A O 1
ATOM 1450 N N . VAL A 1 172 ? 9.301 -2.619 -34.874 1.00 75.88 172 VAL A N 1
ATOM 1451 C CA . VAL A 1 172 ? 8.049 -2.912 -34.157 1.00 75.88 172 VAL A CA 1
ATOM 1452 C C . VAL A 1 172 ? 7.851 -4.417 -33.962 1.00 75.88 172 VAL A C 1
ATOM 1454 O O . VAL A 1 172 ? 7.487 -4.833 -32.865 1.00 75.88 172 VAL A O 1
ATOM 1457 N N . THR A 1 173 ? 8.156 -5.253 -34.959 1.00 76.31 173 THR A N 1
ATOM 1458 C CA . THR A 1 173 ? 8.116 -6.718 -34.804 1.00 76.31 173 THR A CA 1
ATOM 1459 C C . THR A 1 173 ? 9.154 -7.236 -33.815 1.00 76.31 173 THR A C 1
ATOM 1461 O O . THR A 1 173 ? 8.850 -8.146 -33.048 1.00 76.31 173 THR A O 1
ATOM 1464 N N . CYS A 1 174 ? 10.349 -6.643 -33.772 1.00 74.81 174 CYS A N 1
ATOM 1465 C CA . CYS A 1 174 ? 11.380 -7.005 -32.802 1.00 74.81 174 CYS A CA 1
ATOM 1466 C C . CYS A 1 174 ? 10.949 -6.646 -31.368 1.00 74.81 174 CYS A C 1
ATOM 1468 O O . CYS A 1 174 ? 11.046 -7.476 -30.465 1.00 74.81 174 CYS A O 1
ATOM 1470 N N . PHE A 1 175 ? 10.369 -5.458 -31.164 1.00 71.25 175 PHE A N 1
ATOM 1471 C CA . PHE A 1 175 ? 9.827 -5.047 -29.865 1.00 71.25 175 PHE A CA 1
ATOM 1472 C C . PHE A 1 175 ? 8.619 -5.885 -29.431 1.00 71.25 175 PHE A C 1
ATOM 1474 O O . PHE A 1 175 ? 8.556 -6.311 -28.280 1.00 71.25 175 PHE A O 1
ATOM 1481 N N . LEU A 1 176 ? 7.680 -6.166 -30.339 1.00 66.38 176 LEU A N 1
ATOM 1482 C CA . LEU A 1 176 ? 6.518 -7.017 -30.058 1.00 66.38 176 LEU A CA 1
ATOM 1483 C C . LEU A 1 176 ? 6.915 -8.466 -29.748 1.00 66.38 176 LEU A C 1
ATOM 1485 O O . LEU A 1 176 ? 6.271 -9.095 -28.913 1.00 66.38 176 LEU A O 1
ATOM 1489 N N . GLY A 1 177 ? 7.971 -8.979 -30.385 1.00 62.78 177 GLY A N 1
ATOM 1490 C CA . GLY A 1 177 ? 8.528 -10.302 -30.099 1.00 62.78 177 GLY A CA 1
ATOM 1491 C C . GLY A 1 177 ? 9.258 -10.390 -28.755 1.00 62.78 177 GLY A C 1
ATOM 1492 O O . GLY A 1 177 ? 9.235 -11.443 -28.131 1.00 62.78 177 GLY A O 1
ATOM 1493 N N . CYS A 1 178 ? 9.861 -9.292 -28.284 1.00 57.62 178 CYS A N 1
ATOM 1494 C CA . CYS A 1 178 ? 10.529 -9.221 -26.976 1.00 57.62 178 CYS A CA 1
ATOM 1495 C C . CYS A 1 178 ? 9.590 -8.894 -25.801 1.00 57.62 178 CYS A C 1
ATOM 1497 O O . CYS A 1 178 ? 9.949 -9.148 -24.655 1.00 57.62 178 CYS A O 1
ATOM 1499 N N . SER A 1 179 ? 8.428 -8.280 -26.054 1.00 46.69 179 SER A N 1
ATOM 1500 C CA . SER A 1 179 ? 7.534 -7.748 -25.010 1.00 46.69 179 SER A CA 1
ATOM 1501 C C . SER A 1 179 ? 6.390 -8.693 -24.593 1.00 46.69 179 SER A C 1
ATOM 1503 O O . SER A 1 179 ? 5.542 -8.283 -23.795 1.00 46.69 179 SER A O 1
ATOM 1505 N N . ARG A 1 180 ? 6.324 -9.919 -25.122 1.00 45.00 180 ARG A N 1
ATOM 1506 C CA . ARG A 1 180 ? 5.348 -10.957 -24.739 1.00 45.00 180 ARG A CA 1
ATOM 1507 C C . ARG A 1 180 ? 6.041 -12.109 -24.028 1.00 45.00 180 ARG A C 1
ATOM 1509 O O . ARG A 1 180 ? 5.444 -12.601 -23.047 1.00 45.00 180 ARG A O 1
#

InterPro domains:
  IPR011992 EF-hand domain pair [SSF47473] (28-98)
  IPR028801 Two pore channel protein 1 [PTHR46474] (1-175)